Protein AF-A0A1F9Q2Y5-F1 (afdb_monomer)

Solvent-accessible surface area (backbone atoms only — not comparable to full-atom values): 9320 Å² total; per-residue (Å²): 133,64,76,67,56,59,57,51,46,36,71,70,37,54,92,75,41,71,63,45,77,41,98,84,74,46,79,42,70,51,73,70,40,51,52,52,52,53,50,50,48,43,32,42,69,76,69,60,39,52,75,68,54,35,51,55,50,50,46,59,72,71,63,66,89,71,90,71,96,70,87,78,75,93,75,88,80,83,79,83,77,78,83,88,79,89,78,85,81,86,87,86,83,78,93,77,86,84,86,82,90,83,90,83,85,82,80,67,67,69,60,53,56,56,51,49,53,53,48,51,52,55,48,54,55,49,51,57,49,50,52,54,52,52,54,51,52,70,73,69,110

Radius of gyration: 25.19 Å; Cα contacts (8 Å, |Δi|>4): 41; chains: 1; bounding box: 61×51×58 Å

Nearest PDB structures (foldseek):
  7y8a-assembly1_O  TM=2.703E-01  e=1.756E+00  Chroomonas placoidea
  7y7b-assembly1_O  TM=2.615E-01  e=2.014E+00  Chroomonas placoidea

pLDDT: mean 71.19, std 18.63, range [33.16, 96.19]

Sequence (141 aa):
MKPFVLRFWESEFKDVLVPIRTPAGQRAYSEQNVDTVREIKRLLYDEGLTIEGAKKRLSQAQGRVVHGNVVPSPVVGPAPASPTDSRIACTSVAAAAESGRPGLAPNIEAATQAETLRNALRNALRDVRSELLSIRDLLGG

Mean predicted aligned error: 19.53 Å

Structure (mmCIF, N/CA/C/O backbone):
data_AF-A0A1F9Q2Y5-F1
#
_entry.id   AF-A0A1F9Q2Y5-F1
#
loop_
_atom_site.group_PDB
_atom_site.id
_atom_site.type_symbol
_atom_site.label_atom_id
_atom_site.label_alt_id
_atom_site.label_comp_id
_atom_site.label_asym_id
_atom_site.label_entity_id
_atom_site.label_seq_id
_atom_site.pdbx_PDB_ins_code
_atom_site.Cartn_x
_atom_site.Cartn_y
_atom_site.Cartn_z
_atom_site.occupancy
_atom_site.B_iso_or_equiv
_atom_site.auth_seq_id
_atom_site.auth_comp_id
_atom_site.auth_asym_id
_atom_site.auth_atom_id
_atom_site.pdbx_PDB_model_num
ATOM 1 N N . MET A 1 1 ? -3.501 0.366 -4.606 1.00 60.06 1 MET A N 1
ATOM 2 C CA . MET A 1 1 ? -2.367 0.811 -3.759 1.00 60.06 1 MET A CA 1
ATOM 3 C C . MET A 1 1 ? -1.747 2.027 -4.421 1.00 60.06 1 MET A C 1
ATOM 5 O O . MET A 1 1 ? -1.676 2.045 -5.643 1.00 60.06 1 MET A O 1
ATOM 9 N N . LYS A 1 2 ? -1.353 3.050 -3.660 1.00 77.56 2 LYS A N 1
ATOM 10 C CA . LYS A 1 2 ? -0.695 4.239 -4.224 1.00 77.56 2 LYS A CA 1
ATOM 11 C C . LYS A 1 2 ? 0.788 3.934 -4.534 1.00 77.56 2 LYS A C 1
ATOM 13 O O . LYS A 1 2 ? 1.396 3.191 -3.763 1.00 77.56 2 LYS A O 1
ATOM 18 N N . PRO A 1 3 ? 1.396 4.511 -5.591 1.00 74.44 3 PRO A N 1
ATOM 19 C CA . PRO A 1 3 ? 2.772 4.195 -6.007 1.00 74.44 3 PRO A CA 1
ATOM 20 C C . PRO A 1 3 ? 3.842 4.443 -4.933 1.00 74.44 3 PRO A C 1
ATOM 22 O O . PRO A 1 3 ? 4.830 3.716 -4.860 1.00 74.44 3 PRO A O 1
ATOM 25 N N . PHE A 1 4 ? 3.646 5.446 -4.070 1.00 78.56 4 PHE A N 1
ATOM 26 C CA . PHE A 1 4 ? 4.607 5.785 -3.016 1.00 78.56 4 PHE A CA 1
ATOM 27 C C . PHE A 1 4 ? 4.736 4.697 -1.938 1.00 78.56 4 PHE A C 1
ATOM 29 O O . PHE A 1 4 ? 5.799 4.560 -1.340 1.00 78.56 4 PHE A O 1
ATOM 36 N N . VAL A 1 5 ? 3.688 3.893 -1.720 1.00 82.38 5 VAL A N 1
ATOM 37 C CA . VAL A 1 5 ? 3.669 2.848 -0.682 1.00 82.38 5 VAL A CA 1
ATOM 38 C C . VAL A 1 5 ? 4.650 1.729 -1.025 1.00 82.38 5 VAL A C 1
ATOM 40 O O . VAL A 1 5 ? 5.399 1.293 -0.161 1.00 82.38 5 VAL A O 1
ATOM 43 N N . LEU A 1 6 ? 4.717 1.318 -2.297 1.00 81.88 6 LEU A N 1
ATOM 44 C CA . LEU A 1 6 ? 5.682 0.305 -2.741 1.00 81.88 6 LEU A CA 1
ATOM 45 C C . LEU A 1 6 ? 7.126 0.797 -2.619 1.00 81.88 6 LEU A C 1
ATOM 47 O O . LEU A 1 6 ? 7.997 0.027 -2.229 1.00 81.88 6 LEU A O 1
ATOM 51 N N . ARG A 1 7 ? 7.383 2.080 -2.914 1.00 81.88 7 ARG A N 1
ATOM 52 C CA . ARG A 1 7 ? 8.721 2.665 -2.720 1.00 81.88 7 ARG A CA 1
ATOM 53 C C . ARG A 1 7 ? 9.114 2.684 -1.245 1.00 81.88 7 ARG A C 1
ATOM 55 O O . ARG A 1 7 ? 10.265 2.423 -0.924 1.00 81.88 7 ARG A O 1
ATOM 62 N N . PHE A 1 8 ? 8.167 3.001 -0.368 1.00 83.44 8 PHE A N 1
ATOM 63 C CA . PHE A 1 8 ? 8.387 2.988 1.073 1.00 83.44 8 PHE A CA 1
ATOM 64 C C . PHE A 1 8 ? 8.662 1.565 1.580 1.00 83.44 8 PHE A C 1
ATOM 66 O O . PHE A 1 8 ? 9.637 1.343 2.291 1.00 83.44 8 PHE A O 1
ATOM 73 N N . TRP A 1 9 ? 7.878 0.579 1.136 1.00 86.69 9 TRP A N 1
ATOM 74 C CA . TRP A 1 9 ? 8.092 -0.824 1.495 1.00 86.69 9 TRP A CA 1
ATOM 75 C C . TRP A 1 9 ? 9.400 -1.394 0.942 1.00 86.69 9 TRP A C 1
ATOM 77 O O . TRP A 1 9 ? 10.028 -2.193 1.617 1.00 86.69 9 TRP A O 1
ATOM 87 N N . GLU A 1 10 ? 9.881 -0.957 -0.218 1.00 82.56 10 GLU A N 1
ATOM 88 C CA . GLU A 1 10 ? 11.220 -1.333 -0.701 1.00 82.56 10 GLU A CA 1
ATOM 89 C C . GLU A 1 10 ? 12.341 -0.840 0.228 1.00 82.56 10 GLU A C 1
ATOM 91 O O . GLU A 1 10 ? 13.298 -1.567 0.480 1.00 82.56 10 GLU A O 1
ATOM 96 N N . SER A 1 11 ? 12.229 0.382 0.759 1.00 81.56 11 SER A N 1
ATOM 97 C CA . SER A 1 11 ? 13.210 0.916 1.713 1.00 81.56 11 SER A CA 1
ATOM 98 C C . SER A 1 11 ? 13.176 0.185 3.051 1.00 81.56 11 SER A C 1
ATOM 100 O O . SER A 1 11 ? 14.218 0.017 3.682 1.00 81.56 11 SER A O 1
ATOM 102 N N . GLU A 1 12 ? 11.994 -0.253 3.474 1.00 83.56 12 GLU A N 1
ATOM 103 C CA . GLU A 1 12 ? 11.822 -0.954 4.738 1.00 83.56 12 GLU A CA 1
ATOM 104 C C . GLU A 1 12 ? 12.212 -2.430 4.628 1.00 83.56 12 GLU A C 1
ATOM 106 O O . GLU A 1 12 ? 13.014 -2.918 5.421 1.00 83.56 12 GLU A O 1
ATOM 111 N N . PHE A 1 13 ? 11.691 -3.144 3.636 1.00 81.25 13 PHE A N 1
ATOM 112 C CA . PHE A 1 13 ? 11.839 -4.588 3.458 1.00 81.25 13 PHE A CA 1
ATOM 113 C C . PHE A 1 13 ? 12.956 -4.931 2.461 1.00 81.25 13 PHE A C 1
ATOM 115 O O . PHE A 1 13 ? 12.753 -5.738 1.556 1.00 81.25 13 PHE A O 1
ATOM 122 N N . LYS A 1 14 ? 14.145 -4.337 2.624 1.00 76.69 14 LYS A N 1
ATOM 123 C CA . LYS A 1 14 ? 15.288 -4.525 1.705 1.00 76.69 14 LYS A CA 1
ATOM 124 C C . LYS A 1 14 ? 15.705 -5.989 1.528 1.00 76.69 14 LYS A C 1
ATOM 126 O O . LYS A 1 14 ? 16.144 -6.358 0.445 1.00 76.69 14 LYS A O 1
ATOM 131 N N . ASP A 1 15 ? 15.541 -6.807 2.567 1.00 71.38 15 ASP A N 1
ATOM 132 C CA . ASP A 1 15 ? 15.948 -8.219 2.566 1.00 71.38 15 ASP A CA 1
ATOM 133 C C . ASP A 1 15 ? 14.946 -9.145 1.861 1.00 71.38 15 ASP A C 1
ATOM 135 O O . ASP A 1 15 ? 15.301 -10.252 1.465 1.00 71.38 15 ASP A O 1
ATOM 139 N N . VAL A 1 16 ? 13.691 -8.706 1.710 1.00 70.56 16 VAL A N 1
ATOM 140 C CA . VAL A 1 16 ? 12.580 -9.548 1.224 1.00 70.56 16 VAL A CA 1
ATOM 141 C C . VAL A 1 16 ? 11.994 -9.026 -0.088 1.00 70.56 16 VAL A C 1
ATOM 143 O O . VAL A 1 16 ? 11.422 -9.786 -0.864 1.00 70.56 16 VAL A O 1
ATOM 146 N N . LEU A 1 17 ? 12.141 -7.727 -0.357 1.00 73.81 17 LEU A N 1
ATOM 147 C CA . LEU A 1 17 ? 11.592 -7.047 -1.522 1.00 73.81 17 LEU A CA 1
ATOM 148 C C . LEU A 1 17 ? 12.715 -6.444 -2.368 1.00 73.81 17 LEU A C 1
ATOM 150 O O . LEU A 1 17 ? 12.965 -5.239 -2.355 1.00 73.81 17 LEU A O 1
ATOM 154 N N . VAL A 1 18 ? 13.391 -7.301 -3.132 1.00 74.19 18 VAL A N 1
ATOM 155 C CA . VAL A 1 18 ? 14.479 -6.885 -4.022 1.00 74.19 18 VAL A CA 1
ATOM 156 C C . VAL A 1 18 ? 13.913 -6.638 -5.426 1.00 74.19 18 VAL A C 1
ATOM 158 O O . VAL A 1 18 ? 13.468 -7.584 -6.085 1.00 74.19 18 VAL A O 1
ATOM 161 N N . PRO A 1 19 ? 13.878 -5.382 -5.914 1.00 74.12 19 PRO A N 1
ATOM 162 C CA . PRO A 1 19 ? 13.437 -5.102 -7.270 1.00 74.12 19 PRO A CA 1
ATOM 163 C C . PRO A 1 19 ? 14.487 -5.585 -8.269 1.00 74.12 19 PRO A C 1
ATOM 165 O O . PRO A 1 19 ? 15.681 -5.303 -8.133 1.00 74.12 19 PRO A O 1
ATOM 168 N N . ILE A 1 20 ? 14.033 -6.256 -9.322 1.00 77.50 20 ILE A N 1
ATOM 169 C CA . ILE A 1 20 ? 14.896 -6.581 -10.452 1.00 77.50 20 ILE A CA 1
ATOM 170 C C . ILE A 1 20 ? 15.058 -5.293 -11.257 1.00 77.50 20 ILE A C 1
ATOM 172 O O . ILE A 1 20 ? 14.076 -4.684 -11.699 1.00 77.50 20 ILE A O 1
ATOM 176 N N . ARG A 1 21 ? 16.305 -4.838 -11.407 1.00 73.94 21 ARG A N 1
ATOM 177 C CA . ARG A 1 21 ? 16.612 -3.665 -12.228 1.00 73.94 21 ARG A CA 1
ATOM 178 C C . ARG A 1 21 ? 16.439 -4.042 -13.691 1.00 73.94 21 ARG A C 1
ATOM 180 O O . ARG A 1 21 ? 17.208 -4.833 -14.226 1.00 73.94 21 ARG A O 1
ATOM 187 N N . THR A 1 22 ? 15.427 -3.466 -14.330 1.00 78.50 22 THR A N 1
ATOM 188 C CA . THR A 1 22 ? 15.325 -3.515 -15.792 1.00 78.50 22 THR A CA 1
ATOM 189 C C . THR A 1 22 ? 16.380 -2.594 -16.414 1.00 78.50 22 THR A C 1
ATOM 191 O O . THR A 1 22 ? 16.751 -1.590 -15.795 1.00 78.50 22 THR A O 1
ATOM 194 N N . PRO A 1 23 ? 16.848 -2.873 -17.644 1.00 73.88 23 PRO A N 1
ATOM 195 C CA . PRO A 1 23 ? 17.816 -2.016 -18.336 1.00 73.88 23 PRO A CA 1
ATOM 196 C C . PRO A 1 23 ? 17.298 -0.584 -18.566 1.00 73.88 23 PRO A C 1
ATOM 198 O O . PRO A 1 23 ? 18.090 0.340 -18.699 1.00 73.88 23 PRO A O 1
ATOM 201 N N . ALA A 1 24 ? 15.975 -0.382 -18.539 1.00 78.38 24 ALA A N 1
ATOM 202 C CA . ALA A 1 24 ? 15.313 0.920 -18.643 1.00 78.38 24 ALA A CA 1
ATOM 203 C C . ALA A 1 24 ? 15.209 1.690 -17.304 1.00 78.38 24 ALA A C 1
ATOM 205 O O . ALA A 1 24 ? 14.561 2.732 -17.241 1.00 78.38 24 ALA A O 1
ATOM 206 N N . GLY A 1 25 ? 15.783 1.170 -16.211 1.00 78.62 25 GLY A N 1
ATOM 207 C CA . GLY A 1 25 ? 15.759 1.814 -14.890 1.00 78.62 25 GLY A CA 1
ATOM 208 C C . GLY A 1 25 ? 14.430 1.690 -14.133 1.00 78.62 25 GLY A C 1
ATOM 209 O O . GLY A 1 25 ? 14.268 2.288 -13.068 1.00 78.62 25 GLY A O 1
ATOM 210 N N . GLN A 1 26 ? 13.479 0.900 -14.639 1.00 78.38 26 GLN A N 1
ATOM 211 C CA . GLN A 1 26 ? 12.221 0.614 -13.950 1.00 78.38 26 GLN A CA 1
ATOM 212 C C . GLN A 1 26 ? 12.388 -0.538 -12.952 1.00 78.38 26 GLN A C 1
ATOM 214 O O . GLN A 1 26 ? 13.172 -1.472 -13.159 1.00 78.38 26 GLN A O 1
ATOM 219 N N . ARG A 1 27 ? 11.621 -0.481 -11.862 1.00 82.12 27 ARG A N 1
ATOM 220 C CA . ARG A 1 27 ? 11.585 -1.522 -10.830 1.00 82.12 27 ARG A CA 1
ATOM 221 C C . ARG A 1 27 ? 10.600 -2.602 -11.255 1.00 82.12 27 ARG A C 1
ATOM 223 O O . ARG A 1 27 ? 9.395 -2.366 -11.216 1.00 82.12 27 ARG A O 1
ATOM 230 N N . ALA A 1 28 ? 11.109 -3.762 -11.657 1.00 79.44 28 ALA A N 1
ATOM 231 C CA . ALA A 1 28 ? 10.272 -4.926 -11.906 1.00 79.44 28 ALA A CA 1
ATOM 232 C C . ALA A 1 28 ? 10.133 -5.739 -10.613 1.00 79.44 28 ALA A C 1
ATOM 234 O O . ALA A 1 28 ? 11.127 -6.105 -9.978 1.00 79.44 28 ALA A O 1
ATOM 235 N N . TYR A 1 29 ? 8.890 -6.009 -10.219 1.00 81.25 29 TYR A N 1
ATOM 236 C CA . TYR A 1 29 ? 8.575 -6.912 -9.118 1.00 81.25 29 TYR A CA 1
ATOM 237 C C . TYR A 1 29 ? 8.240 -8.284 -9.703 1.00 81.25 29 TYR A C 1
ATOM 239 O O . TYR A 1 29 ? 7.364 -8.386 -10.558 1.00 81.25 29 TYR A O 1
ATOM 247 N N . SER A 1 30 ? 8.955 -9.322 -9.261 1.00 83.81 30 SER A N 1
ATOM 248 C CA . SER A 1 30 ? 8.627 -10.710 -9.608 1.00 83.81 30 SER A CA 1
ATOM 249 C C . SER A 1 30 ? 7.323 -11.139 -8.923 1.00 83.81 30 SER A C 1
ATOM 251 O O . SER A 1 30 ? 6.915 -10.517 -7.941 1.00 83.81 30 SER A O 1
ATOM 253 N N . GLU A 1 31 ? 6.692 -12.221 -9.380 1.00 83.06 31 GLU A N 1
ATOM 254 C CA . GLU A 1 31 ? 5.495 -12.781 -8.733 1.00 83.06 31 GLU A CA 1
ATOM 255 C C . GLU A 1 31 ? 5.731 -13.081 -7.246 1.00 83.06 31 GLU A C 1
ATOM 257 O O . GLU A 1 31 ? 4.876 -12.792 -6.413 1.00 83.06 31 GLU A O 1
ATOM 262 N N . GLN A 1 32 ? 6.939 -13.533 -6.896 1.00 81.56 32 GLN A N 1
ATOM 263 C CA . GLN A 1 32 ? 7.373 -13.726 -5.507 1.00 81.56 32 GLN A CA 1
ATOM 264 C C . GLN A 1 32 ? 7.301 -12.421 -4.693 1.00 81.56 32 GLN A C 1
ATOM 266 O O . GLN A 1 32 ? 6.791 -12.403 -3.578 1.00 81.56 32 GLN A O 1
ATOM 271 N N . ASN A 1 33 ? 7.731 -11.293 -5.272 1.00 84.88 33 ASN A N 1
ATOM 272 C CA . ASN A 1 33 ? 7.646 -9.988 -4.612 1.00 84.88 33 ASN A CA 1
ATOM 273 C C . ASN A 1 33 ? 6.184 -9.548 -4.441 1.00 84.88 33 ASN A C 1
ATOM 275 O O . ASN A 1 33 ? 5.848 -8.902 -3.451 1.00 84.88 33 ASN A O 1
ATOM 279 N N . VAL A 1 34 ? 5.310 -9.878 -5.395 1.00 85.94 34 VAL A N 1
ATOM 280 C CA . VAL A 1 34 ? 3.876 -9.567 -5.302 1.00 85.94 34 VAL A CA 1
ATOM 281 C C . VAL A 1 34 ? 3.224 -10.346 -4.160 1.00 85.94 34 VAL A C 1
ATOM 283 O O .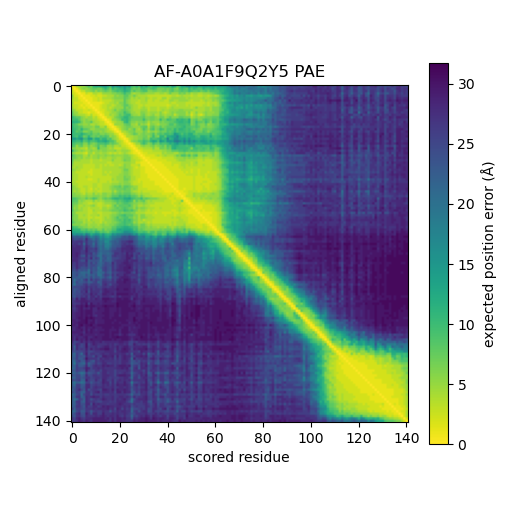 VAL A 1 34 ? 2.407 -9.778 -3.433 1.00 85.94 34 VAL A O 1
ATOM 286 N N . ASP A 1 35 ? 3.603 -11.608 -3.970 1.00 88.19 35 ASP A N 1
ATOM 287 C CA . ASP A 1 35 ? 3.102 -12.427 -2.867 1.00 88.19 35 ASP A CA 1
ATOM 288 C C . ASP A 1 35 ? 3.555 -11.881 -1.505 1.00 88.19 35 ASP A C 1
ATOM 290 O O . ASP A 1 35 ? 2.733 -11.617 -0.626 1.00 88.19 35 ASP A O 1
ATOM 294 N N . THR A 1 36 ? 4.835 -11.521 -1.386 1.00 86.19 36 THR A N 1
ATOM 295 C CA . THR A 1 36 ? 5.385 -10.841 -0.205 1.00 86.19 36 THR A CA 1
ATOM 296 C C . THR A 1 36 ? 4.650 -9.532 0.112 1.00 86.19 36 THR A C 1
ATOM 298 O O . THR A 1 36 ? 4.305 -9.269 1.262 1.00 86.19 36 THR A O 1
ATOM 301 N N . VAL A 1 37 ? 4.357 -8.702 -0.897 1.00 86.88 37 VAL A N 1
ATOM 302 C CA . VAL A 1 37 ? 3.585 -7.451 -0.731 1.00 86.88 37 VAL A CA 1
ATOM 303 C C . VAL A 1 37 ? 2.170 -7.732 -0.224 1.00 86.88 37 VAL A C 1
ATOM 305 O O . VAL A 1 37 ? 1.639 -6.956 0.575 1.00 86.88 37 VAL A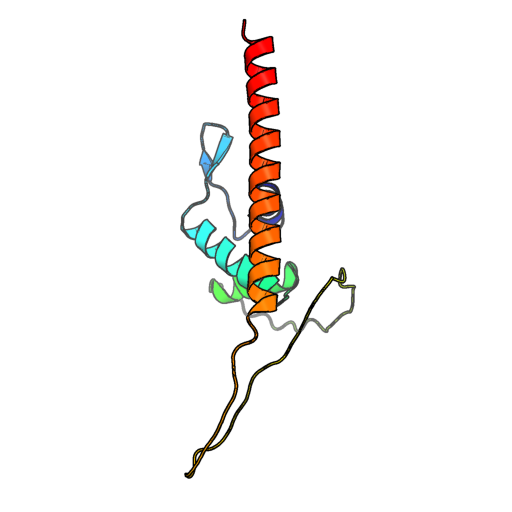 O 1
ATOM 308 N N . ARG A 1 38 ? 1.545 -8.826 -0.672 1.00 89.25 38 ARG A N 1
ATOM 309 C CA . ARG A 1 38 ? 0.219 -9.239 -0.202 1.00 89.25 38 ARG A CA 1
ATOM 310 C C . ARG A 1 38 ? 0.261 -9.604 1.280 1.00 89.25 38 ARG A C 1
ATOM 312 O O . ARG A 1 38 ? -0.598 -9.138 2.026 1.00 89.25 38 ARG A O 1
ATOM 319 N N . GLU A 1 39 ? 1.285 -10.334 1.705 1.00 87.94 39 GLU A N 1
ATOM 320 C CA . GLU A 1 39 ? 1.457 -10.719 3.107 1.00 87.94 39 GLU A CA 1
ATOM 321 C C . GLU A 1 39 ? 1.776 -9.516 4.004 1.00 87.94 39 GLU A C 1
ATOM 323 O O . GLU A 1 39 ? 1.137 -9.324 5.036 1.00 87.94 39 GLU A O 1
ATOM 328 N N . ILE A 1 40 ? 2.674 -8.623 3.573 1.00 87.50 40 ILE A N 1
ATOM 329 C CA . ILE A 1 40 ? 2.972 -7.368 4.286 1.00 87.50 40 ILE A CA 1
ATOM 330 C C . ILE A 1 40 ? 1.696 -6.545 4.482 1.00 87.50 40 ILE A C 1
ATOM 332 O O . ILE A 1 40 ? 1.454 -6.012 5.566 1.00 87.50 40 ILE A O 1
ATOM 336 N N . LYS A 1 41 ? 0.854 -6.454 3.446 1.00 88.50 41 LYS A N 1
ATOM 337 C CA . LYS A 1 41 ? -0.428 -5.758 3.546 1.00 88.50 41 LYS A CA 1
ATOM 338 C C . LYS A 1 41 ? -1.321 -6.404 4.606 1.00 88.50 41 LYS A C 1
ATOM 340 O O . LYS A 1 41 ? -1.885 -5.678 5.416 1.00 88.50 41 LYS A O 1
ATOM 345 N N . ARG A 1 42 ? -1.426 -7.733 4.614 1.00 89.44 42 ARG A N 1
ATOM 346 C CA . ARG A 1 42 ? -2.221 -8.474 5.600 1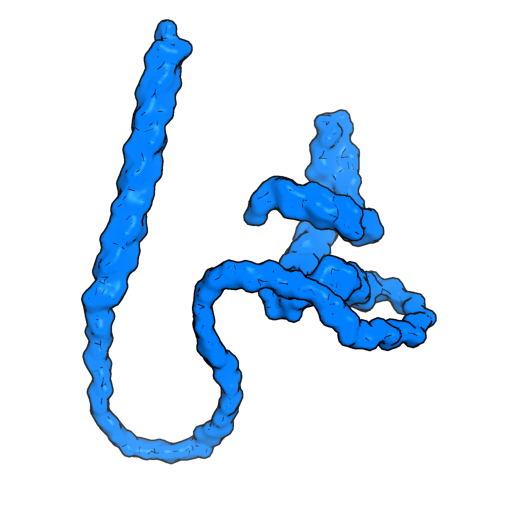.00 89.44 42 ARG A CA 1
ATOM 347 C C . ARG A 1 42 ? -1.739 -8.193 7.026 1.00 89.44 42 ARG A C 1
ATOM 349 O O . ARG A 1 42 ? -2.522 -7.806 7.883 1.00 89.44 42 ARG A O 1
ATOM 356 N N . LEU A 1 43 ? -0.431 -8.284 7.257 1.00 88.38 43 LEU A N 1
ATOM 357 C CA . LEU A 1 43 ? 0.179 -8.067 8.573 1.00 88.38 43 LEU A CA 1
ATOM 358 C C . LEU A 1 43 ? -0.026 -6.635 9.092 1.00 88.38 43 LEU A C 1
ATOM 360 O O . LEU A 1 43 ? -0.300 -6.435 10.272 1.00 88.38 43 LEU A O 1
ATOM 364 N N . LEU A 1 44 ? 0.098 -5.634 8.220 1.00 86.88 44 LEU A N 1
ATOM 365 C CA . LEU A 1 44 ? -0.035 -4.227 8.607 1.00 86.88 44 LEU A CA 1
ATOM 366 C C . LEU A 1 44 ? -1.496 -3.799 8.792 1.00 86.88 44 LEU A C 1
ATOM 368 O O . LEU A 1 44 ? -1.792 -3.039 9.708 1.00 86.88 44 LEU A O 1
ATOM 372 N N . TYR A 1 45 ? -2.396 -4.235 7.905 1.00 84.94 45 TYR A N 1
ATOM 373 C CA . TYR A 1 45 ? -3.779 -3.750 7.883 1.00 84.94 45 TYR A CA 1
ATOM 374 C C . TYR A 1 45 ? -4.756 -4.661 8.623 1.00 84.94 45 TYR A C 1
ATOM 376 O O . TYR A 1 45 ? -5.632 -4.143 9.309 1.00 84.94 45 TYR A O 1
ATOM 384 N N . ASP A 1 46 ? -4.613 -5.981 8.502 1.00 87.06 46 ASP A N 1
ATOM 385 C CA . ASP A 1 46 ? -5.546 -6.928 9.122 1.00 87.06 46 ASP A CA 1
ATOM 386 C C . ASP A 1 46 ? -5.098 -7.279 10.545 1.00 87.06 46 ASP A C 1
ATOM 388 O O . ASP A 1 46 ? -5.913 -7.306 11.464 1.00 87.06 46 ASP A O 1
ATOM 392 N N . GLU A 1 47 ? -3.797 -7.509 10.749 1.00 84.31 47 GLU A N 1
ATOM 393 C CA . GLU A 1 47 ? -3.250 -7.845 12.073 1.00 84.31 47 GLU A CA 1
ATOM 394 C C . GLU A 1 47 ? -2.785 -6.608 12.868 1.00 84.31 47 GLU A C 1
ATOM 396 O O . GLU A 1 47 ? -2.570 -6.697 14.077 1.00 84.31 47 GLU A O 1
ATOM 401 N N . GLY A 1 48 ? -2.643 -5.446 12.219 1.00 87.19 48 GLY A N 1
ATOM 402 C CA . GLY A 1 48 ? -2.244 -4.198 12.878 1.00 87.19 48 GLY A CA 1
ATOM 403 C C . GLY A 1 48 ? -0.804 -4.198 13.403 1.00 87.19 48 GLY A C 1
ATOM 404 O O . GLY A 1 48 ? -0.491 -3.459 14.338 1.00 87.19 48 GLY A O 1
ATOM 405 N N . LEU A 1 49 ? 0.081 -5.034 12.845 1.00 87.31 49 LEU A N 1
ATOM 406 C CA . LEU A 1 49 ? 1.486 -5.048 13.242 1.00 87.31 49 LEU A CA 1
ATOM 407 C C . LEU A 1 49 ? 2.185 -3.762 12.797 1.00 87.31 49 LEU A C 1
ATOM 409 O O . LEU A 1 49 ? 1.855 -3.147 11.784 1.00 87.31 49 LEU A O 1
ATOM 413 N N . THR A 1 50 ? 3.225 -3.383 13.535 1.00 88.88 50 THR A N 1
ATOM 414 C CA . THR A 1 50 ? 4.175 -2.368 13.080 1.00 88.88 50 THR A CA 1
ATOM 415 C C . THR A 1 50 ? 5.056 -2.929 11.964 1.00 88.88 50 THR A C 1
ATOM 417 O O . THR A 1 50 ? 5.155 -4.142 11.773 1.00 88.88 50 THR A O 1
ATOM 420 N N . ILE A 1 51 ? 5.751 -2.050 11.241 1.00 85.94 51 ILE A N 1
ATOM 421 C CA . ILE A 1 51 ? 6.664 -2.446 10.158 1.00 85.94 51 ILE A CA 1
ATOM 422 C C . ILE A 1 51 ? 7.725 -3.441 10.662 1.00 85.94 51 ILE A C 1
ATOM 424 O O . ILE A 1 51 ? 8.015 -4.425 9.985 1.00 85.94 51 ILE A O 1
ATOM 428 N N . GLU A 1 52 ? 8.254 -3.247 11.872 1.00 84.19 52 GLU A N 1
ATOM 429 C CA . GLU A 1 52 ? 9.211 -4.175 12.488 1.00 84.19 52 GLU A CA 1
ATOM 430 C C . GLU A 1 52 ? 8.581 -5.520 12.871 1.00 84.19 52 GLU A C 1
ATOM 432 O O 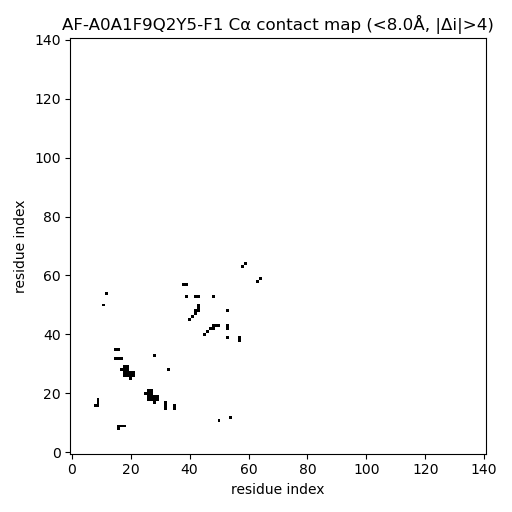. GLU A 1 52 ? 9.171 -6.578 12.636 1.00 84.19 52 GLU A O 1
ATOM 437 N N . GLY A 1 53 ? 7.354 -5.505 13.403 1.00 85.44 53 GLY A N 1
ATOM 438 C CA . GLY A 1 53 ? 6.602 -6.724 13.698 1.00 85.44 53 GLY A CA 1
ATOM 439 C C . GLY A 1 53 ? 6.308 -7.534 12.433 1.00 85.44 53 GLY A C 1
ATOM 440 O O . GLY A 1 53 ? 6.501 -8.752 12.415 1.00 85.44 53 GLY A O 1
ATOM 441 N N . ALA A 1 54 ? 5.919 -6.848 11.356 1.00 88.06 54 ALA A N 1
ATOM 442 C CA . ALA A 1 54 ? 5.680 -7.452 10.054 1.00 88.06 54 ALA A CA 1
ATOM 443 C C . ALA A 1 54 ? 6.969 -8.049 9.466 1.00 88.06 54 ALA A C 1
ATOM 445 O O . ALA A 1 54 ? 6.944 -9.186 9.007 1.00 88.06 54 ALA A O 1
ATOM 446 N N . LYS A 1 55 ? 8.117 -7.354 9.557 1.00 85.19 55 LYS A N 1
ATOM 447 C CA . LYS A 1 55 ? 9.437 -7.891 9.157 1.00 85.19 55 LYS A CA 1
ATOM 448 C C . LYS A 1 55 ? 9.773 -9.182 9.899 1.00 85.19 55 LYS A C 1
ATOM 450 O O . LYS A 1 55 ? 10.172 -10.164 9.277 1.00 85.19 55 LYS A O 1
ATOM 455 N N . LYS A 1 56 ? 9.581 -9.204 11.222 1.00 84.44 56 LYS A N 1
ATOM 456 C CA . LYS A 1 56 ? 9.862 -10.385 12.050 1.00 84.44 56 LYS A CA 1
ATOM 457 C C . LYS A 1 56 ? 8.967 -11.565 11.666 1.00 84.44 56 LYS A C 1
ATOM 459 O O . LYS A 1 56 ? 9.465 -12.680 11.525 1.00 84.44 56 LYS A O 1
ATOM 464 N N . ARG A 1 57 ? 7.669 -11.321 11.459 1.00 84.88 57 ARG A N 1
ATOM 465 C CA . ARG A 1 57 ? 6.704 -12.343 11.022 1.00 84.88 57 ARG A CA 1
ATOM 466 C C . ARG A 1 57 ? 7.004 -12.869 9.627 1.00 84.88 57 ARG A C 1
ATOM 468 O O . ARG A 1 57 ? 6.988 -14.076 9.428 1.00 84.88 57 ARG A O 1
ATOM 475 N N . LEU A 1 58 ? 7.332 -11.984 8.696 1.00 84.00 58 LEU A N 1
ATOM 476 C CA . LEU A 1 58 ? 7.666 -12.346 7.327 1.00 84.00 58 LEU A CA 1
ATOM 477 C C . LEU A 1 58 ? 8.944 -13.195 7.271 1.00 84.00 58 LEU A C 1
ATOM 479 O O . LEU A 1 58 ? 8.948 -14.236 6.624 1.00 84.00 58 LEU A O 1
ATOM 483 N N . SER A 1 59 ? 9.985 -12.835 8.032 1.00 80.38 59 SER A N 1
ATOM 484 C CA . SER A 1 59 ? 11.198 -13.658 8.174 1.00 80.38 59 SER A CA 1
ATOM 485 C C . SER A 1 59 ? 10.935 -15.019 8.827 1.00 80.38 59 SER A C 1
ATOM 487 O O . SER A 1 59 ? 11.583 -16.001 8.470 1.00 80.38 59 SER A O 1
ATOM 489 N N . GLN A 1 60 ? 9.982 -15.101 9.764 1.00 78.12 60 GLN A N 1
ATOM 490 C CA . GLN A 1 60 ? 9.554 -16.376 10.350 1.00 78.12 60 GLN A CA 1
ATOM 491 C C . GLN A 1 60 ? 8.765 -17.237 9.353 1.00 78.12 60 GLN A C 1
ATOM 493 O O . GLN A 1 60 ? 9.004 -18.439 9.274 1.00 78.12 60 GLN A O 1
ATOM 498 N N . ALA A 1 61 ? 7.861 -16.635 8.576 1.00 73.75 61 ALA A N 1
ATOM 499 C CA . ALA A 1 61 ? 7.039 -17.327 7.584 1.00 73.75 61 ALA A CA 1
ATOM 500 C C . ALA A 1 61 ? 7.855 -17.822 6.377 1.00 73.75 61 ALA A C 1
ATOM 502 O O . ALA A 1 61 ? 7.592 -18.900 5.856 1.00 73.75 61 ALA A O 1
ATOM 503 N N . GLN A 1 62 ? 8.880 -17.069 5.967 1.00 67.31 62 GLN A N 1
ATOM 504 C CA . GLN A 1 62 ? 9.769 -17.400 4.844 1.00 67.31 62 GLN A CA 1
ATOM 505 C C . GLN A 1 62 ? 10.858 -18.433 5.210 1.00 67.31 62 GLN A C 1
ATOM 507 O O . GLN A 1 62 ? 11.719 -18.745 4.391 1.00 67.31 62 GLN A O 1
ATOM 512 N N . GLY A 1 63 ? 10.832 -18.998 6.424 1.00 54.28 63 GLY A N 1
ATOM 513 C CA . GLY A 1 63 ? 11.539 -20.246 6.714 1.00 54.28 63 GLY A CA 1
ATOM 514 C C . GLY A 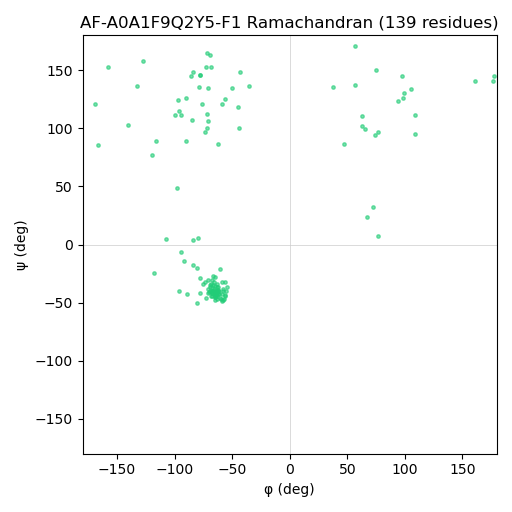1 63 ? 13.064 -20.156 6.798 1.00 54.28 63 GLY A C 1
ATOM 515 O O . GLY A 1 63 ? 13.743 -21.142 6.517 1.00 54.28 63 GLY A O 1
ATOM 516 N N . ARG A 1 64 ? 13.639 -19.034 7.249 1.00 49.28 64 ARG A N 1
ATOM 517 C CA . ARG A 1 64 ? 15.033 -19.043 7.722 1.00 49.28 64 ARG A CA 1
ATOM 518 C C . ARG A 1 64 ? 15.044 -19.338 9.218 1.00 49.28 64 ARG A C 1
ATOM 520 O O . ARG A 1 64 ? 14.982 -18.441 10.053 1.00 49.28 64 ARG A O 1
ATOM 527 N N . VAL A 1 65 ? 15.098 -20.626 9.546 1.00 45.97 65 VAL A N 1
ATOM 528 C CA . VAL A 1 65 ? 15.297 -21.138 10.907 1.00 45.97 65 VAL A CA 1
ATOM 529 C C . VAL A 1 65 ? 16.671 -20.680 11.411 1.00 45.97 65 VAL A C 1
ATOM 531 O O . VAL A 1 65 ? 17.667 -21.379 11.276 1.00 45.97 65 VAL A O 1
ATOM 534 N N . VAL A 1 66 ? 16.745 -19.481 11.983 1.00 47.34 66 VAL A N 1
ATOM 535 C CA . VAL A 1 66 ? 17.842 -19.059 12.860 1.00 47.34 66 VAL A CA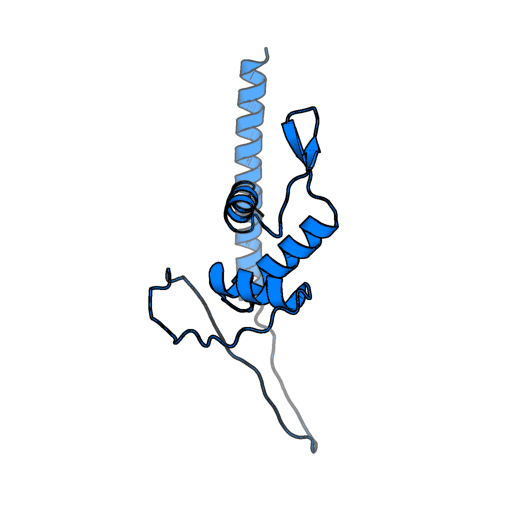 1
ATOM 536 C C . VAL A 1 66 ? 17.235 -18.807 14.233 1.00 47.34 66 VAL A C 1
ATOM 538 O O . VAL A 1 66 ? 16.721 -17.737 14.543 1.00 47.34 66 VAL A O 1
ATOM 541 N N . HIS A 1 67 ? 17.195 -19.876 15.026 1.00 45.38 67 HIS A N 1
ATOM 542 C CA . HIS A 1 67 ? 16.773 -19.842 16.420 1.00 45.38 67 HIS A CA 1
ATOM 543 C C . HIS A 1 67 ? 17.624 -18.839 17.206 1.00 45.38 67 HIS A C 1
ATOM 545 O O . HIS A 1 67 ? 18.846 -18.949 17.252 1.00 45.38 67 HIS A O 1
ATOM 551 N N . GLY A 1 68 ? 16.957 -17.901 17.869 1.00 39.19 68 GLY A N 1
ATOM 552 C CA . GLY A 1 68 ? 17.566 -16.953 18.790 1.00 39.19 68 GLY A CA 1
ATOM 553 C C . GLY A 1 68 ? 16.477 -16.273 19.602 1.00 39.19 68 GLY A C 1
ATOM 554 O O . GLY A 1 68 ? 15.946 -15.240 19.215 1.00 39.19 68 GLY A O 1
ATOM 555 N N . ASN A 1 69 ? 16.096 -16.930 20.688 1.00 51.19 69 ASN A N 1
ATOM 556 C CA . ASN A 1 69 ? 15.141 -16.503 21.699 1.00 51.19 69 ASN A CA 1
ATOM 557 C C . ASN A 1 69 ? 15.342 -15.026 22.114 1.00 51.19 69 ASN A C 1
ATOM 559 O O . ASN A 1 69 ? 16.217 -14.735 22.921 1.00 51.19 69 ASN A O 1
ATOM 563 N N . VAL A 1 70 ? 14.540 -14.094 21.586 1.00 46.94 70 VAL A N 1
ATOM 564 C CA . VAL A 1 70 ? 14.397 -12.735 22.136 1.00 46.94 70 VAL A CA 1
ATOM 565 C C . VAL A 1 70 ? 12.927 -12.336 22.054 1.00 46.94 70 VAL A C 1
ATOM 567 O O . VAL A 1 70 ? 12.387 -11.998 20.992 1.00 46.94 70 VAL A O 1
ATOM 570 N N . VAL A 1 71 ? 12.283 -12.416 23.213 1.00 52.75 71 VAL A N 1
ATOM 571 C CA . VAL A 1 71 ? 11.102 -11.637 23.582 1.00 52.75 71 VAL A CA 1
ATOM 572 C C . VAL A 1 71 ? 11.460 -10.150 23.512 1.00 52.75 71 VAL A C 1
ATOM 574 O O . VAL A 1 71 ? 12.353 -9.726 24.241 1.00 52.75 71 VAL A O 1
ATOM 577 N N . PRO A 1 72 ? 10.785 -9.326 22.694 1.00 48.66 72 PRO A N 1
ATOM 578 C CA . PRO A 1 72 ? 10.744 -7.901 22.936 1.00 48.66 72 PRO A CA 1
ATOM 579 C C . PRO A 1 72 ? 9.453 -7.596 23.691 1.00 48.66 72 PRO A C 1
ATOM 581 O O . PRO A 1 72 ? 8.347 -7.802 23.189 1.00 48.66 72 PRO A O 1
ATOM 584 N N . SER A 1 73 ? 9.636 -7.137 24.925 1.00 37.69 73 SER A N 1
ATOM 585 C CA . SER A 1 73 ? 8.623 -6.489 25.749 1.00 37.69 73 SER A CA 1
ATOM 586 C C . SER A 1 73 ? 7.789 -5.468 24.960 1.00 37.69 73 SER A C 1
ATOM 588 O O . SER A 1 73 ? 8.320 -4.799 24.069 1.00 37.69 73 SER A O 1
ATOM 590 N N . PRO A 1 74 ? 6.505 -5.286 25.317 1.00 52.28 74 PRO A N 1
ATOM 591 C CA . PRO A 1 74 ? 5.642 -4.290 24.703 1.00 52.28 74 PRO A CA 1
ATOM 592 C C . PRO A 1 74 ? 6.053 -2.897 25.194 1.00 52.28 74 PRO A C 1
ATOM 594 O O . PRO A 1 74 ? 5.656 -2.470 26.277 1.00 52.28 74 PRO A O 1
ATOM 597 N N . VAL A 1 75 ? 6.868 -2.184 24.414 1.00 49.19 75 VAL A N 1
ATOM 598 C CA . VAL A 1 75 ? 7.132 -0.759 24.648 1.00 49.19 75 VAL A CA 1
ATOM 599 C C . VAL A 1 75 ? 6.280 0.097 23.713 1.00 49.19 75 VAL A C 1
ATOM 601 O O . VAL A 1 75 ? 6.416 0.102 22.495 1.00 49.19 75 VAL A O 1
ATOM 604 N N . VAL A 1 76 ? 5.344 0.766 24.375 1.00 60.72 76 VAL A N 1
ATOM 605 C CA . VAL A 1 76 ? 4.454 1.861 23.990 1.00 60.72 76 VAL A CA 1
ATOM 606 C C . VAL A 1 76 ? 5.077 2.875 23.012 1.00 60.72 76 VAL A C 1
ATOM 608 O O . VAL A 1 76 ? 6.179 3.364 23.240 1.00 60.72 76 VAL A O 1
ATOM 611 N N . GLY A 1 77 ? 4.310 3.280 21.992 1.00 41.59 77 GLY A N 1
ATOM 612 C CA . GLY A 1 77 ? 4.548 4.474 21.163 1.00 41.59 77 GLY A CA 1
ATOM 613 C C . GLY A 1 77 ? 3.520 4.590 20.026 1.00 41.59 77 GLY A C 1
ATOM 614 O O . GLY A 1 77 ? 3.110 3.560 19.506 1.00 41.59 77 GLY A O 1
ATOM 615 N N . PRO A 1 78 ? 3.014 5.789 19.683 1.00 52.78 78 PRO A N 1
ATOM 616 C CA . PRO A 1 78 ? 1.581 6.023 19.532 1.00 52.78 78 PRO A CA 1
ATOM 617 C C . PRO A 1 78 ? 1.011 5.686 18.154 1.00 52.78 78 PRO A C 1
ATOM 619 O O . PRO A 1 78 ? 1.602 5.944 17.107 1.00 52.78 78 PRO A O 1
ATOM 622 N N . ALA A 1 79 ? -0.225 5.197 18.199 1.00 42.78 79 ALA A N 1
ATOM 623 C CA . ALA A 1 79 ? -1.160 5.222 17.095 1.00 42.78 79 ALA A CA 1
ATOM 624 C C . ALA A 1 79 ? -1.268 6.633 16.486 1.00 42.78 79 ALA A C 1
ATOM 626 O O . ALA A 1 79 ? -1.514 7.592 17.223 1.00 42.78 79 ALA A O 1
ATOM 627 N N . PRO A 1 80 ? -1.238 6.781 15.153 1.00 53.31 80 PRO A N 1
ATOM 628 C CA . PRO A 1 80 ? -2.104 7.754 14.523 1.00 53.31 80 PRO A CA 1
ATOM 629 C C . PRO A 1 80 ? -3.538 7.208 14.595 1.00 53.31 80 PRO A C 1
ATOM 631 O O . PRO A 1 80 ? -3.932 6.339 13.817 1.00 53.31 80 PRO A O 1
ATOM 634 N N . ALA A 1 81 ? -4.304 7.709 15.566 1.00 42.22 81 ALA A N 1
ATOM 635 C CA . ALA A 1 81 ? -5.766 7.736 15.516 1.00 42.22 81 ALA A CA 1
ATOM 636 C C . ALA A 1 81 ? -6.202 8.230 14.113 1.00 42.22 81 ALA A C 1
ATOM 638 O O . ALA A 1 81 ? -5.694 9.250 13.653 1.00 42.22 81 ALA A O 1
ATOM 639 N N . SER A 1 82 ? -6.921 7.408 13.333 1.00 55.84 82 SER A N 1
ATOM 640 C CA . SER A 1 82 ? -8.403 7.343 13.233 1.00 55.84 82 SER A CA 1
ATOM 641 C C . SER A 1 82 ? -9.016 8.520 12.438 1.00 55.84 82 SER A C 1
ATOM 643 O O . SER A 1 82 ? -8.406 9.585 12.412 1.00 55.84 82 SER A O 1
ATOM 645 N N . PRO A 1 83 ? -10.168 8.365 11.733 1.00 55.06 83 PRO A N 1
ATOM 646 C CA . PRO A 1 83 ? -11.448 7.893 12.298 1.00 55.06 83 PRO A CA 1
ATOM 647 C C . PRO A 1 83 ? -12.166 6.790 11.474 1.00 55.06 83 PRO A C 1
ATOM 649 O O . PRO A 1 83 ? -12.139 6.804 10.248 1.00 55.06 83 PRO A O 1
ATOM 652 N N . THR A 1 84 ? -12.696 5.743 12.132 1.00 42.25 84 THR A N 1
ATOM 653 C CA . THR A 1 84 ? -14.142 5.564 12.466 1.00 42.25 84 THR A CA 1
ATOM 654 C C . THR A 1 84 ? -14.820 4.627 11.448 1.00 42.25 84 THR A C 1
ATOM 656 O O . THR A 1 84 ? -14.636 4.794 10.254 1.00 42.25 84 THR A O 1
ATOM 659 N N . ASP A 1 85 ? -15.580 3.588 11.789 1.00 38.94 85 ASP A N 1
ATOM 660 C CA . ASP A 1 85 ? -16.212 3.167 13.037 1.00 38.94 85 ASP A CA 1
ATOM 661 C C . ASP A 1 85 ? -16.493 1.657 12.975 1.00 38.94 85 ASP A C 1
ATOM 663 O O . ASP A 1 85 ? -16.764 1.135 11.899 1.00 38.94 85 ASP A O 1
ATOM 667 N N . SER A 1 86 ? -16.527 1.040 14.157 1.00 49.97 86 SER A N 1
ATOM 668 C CA . SER A 1 86 ? -17.511 0.036 14.588 1.00 49.97 86 SER A CA 1
ATOM 669 C C . SER A 1 86 ? -17.747 -1.256 13.795 1.00 49.97 86 SER A C 1
ATOM 671 O O . SER A 1 86 ? -18.026 -1.267 12.609 1.00 49.97 86 SER A O 1
ATOM 673 N N . ARG A 1 87 ? -17.888 -2.422 14.422 1.00 46.62 87 ARG A N 1
ATOM 674 C CA . ARG A 1 87 ? -17.633 -2.922 15.779 1.00 46.62 87 ARG A CA 1
ATOM 675 C C . ARG A 1 87 ? -18.120 -4.379 15.741 1.00 46.62 87 ARG A C 1
ATOM 677 O O . ARG A 1 87 ? -19.165 -4.640 15.160 1.00 46.62 87 ARG A O 1
ATOM 684 N N . ILE A 1 88 ? -17.420 -5.243 16.478 1.00 48.78 88 ILE A N 1
ATOM 685 C CA . ILE A 1 88 ? -17.929 -6.479 17.108 1.00 48.78 88 ILE A CA 1
ATOM 686 C C . ILE A 1 88 ? -18.121 -7.645 16.120 1.00 48.78 88 ILE A C 1
ATOM 688 O O . ILE A 1 88 ? -19.034 -7.676 15.309 1.00 48.78 88 ILE A O 1
ATOM 692 N N . ALA A 1 89 ? -17.153 -8.554 16.016 1.00 37.25 89 ALA A N 1
ATOM 693 C CA . ALA A 1 89 ? -16.792 -9.594 16.988 1.00 37.25 89 ALA A CA 1
ATOM 694 C C . ALA A 1 89 ? -17.885 -10.661 17.199 1.00 37.25 89 ALA A C 1
ATOM 696 O O . ALA A 1 89 ? -18.856 -10.467 17.916 1.00 37.25 89 ALA A O 1
ATOM 697 N N . CYS A 1 90 ? -17.661 -11.783 16.520 1.00 47.94 90 CYS A N 1
ATOM 698 C CA . CYS A 1 90 ? -17.527 -13.135 17.056 1.00 47.94 90 CYS A CA 1
ATOM 699 C C . CYS A 1 90 ? -18.410 -13.599 18.241 1.00 47.94 90 CYS A C 1
ATOM 701 O O . CYS A 1 90 ? -18.393 -13.021 19.323 1.00 47.94 90 CYS A O 1
ATOM 703 N N . THR A 1 91 ? -18.921 -14.827 18.066 1.00 37.91 91 THR A N 1
ATOM 704 C CA . THR A 1 91 ? -18.814 -15.945 19.033 1.00 37.91 91 THR A CA 1
ATOM 705 C C . THR A 1 91 ? -20.090 -16.369 19.779 1.00 37.91 91 THR A C 1
ATOM 707 O O . THR A 1 91 ? -20.359 -15.976 20.904 1.00 37.91 91 THR A O 1
ATOM 710 N N . SER A 1 92 ? -20.721 -17.385 19.177 1.00 47.56 92 SER A N 1
ATOM 711 C CA . SER A 1 92 ? -20.964 -18.725 19.746 1.00 47.56 92 SER A CA 1
ATOM 712 C C . SER A 1 92 ? -22.298 -19.106 20.399 1.00 47.56 92 SER A C 1
ATOM 714 O O . SER A 1 92 ? -22.889 -18.365 21.173 1.00 47.56 92 SER A O 1
ATOM 716 N N . VAL A 1 93 ? -22.577 -20.395 20.151 1.00 39.56 93 VAL A N 1
ATOM 717 C CA . VAL A 1 93 ? -23.244 -21.413 20.980 1.00 39.56 93 VAL A CA 1
ATOM 718 C C . VAL A 1 93 ? -24.732 -21.680 20.723 1.00 39.56 93 VAL A C 1
ATOM 720 O O . VAL A 1 93 ? -25.570 -20.797 20.806 1.00 39.56 93 VAL A O 1
ATOM 723 N N . ALA A 1 94 ? -24.972 -22.985 20.497 1.00 33.16 94 ALA A N 1
ATOM 724 C CA . ALA A 1 94 ? -26.194 -23.783 20.656 1.00 33.16 94 ALA A CA 1
ATOM 725 C C . ALA A 1 94 ? -27.390 -23.387 19.768 1.00 33.16 94 ALA A C 1
ATOM 727 O O . ALA A 1 94 ? -27.957 -22.316 19.898 1.00 33.16 94 ALA A O 1
ATOM 728 N N . ALA A 1 95 ? -27.802 -24.171 18.768 1.00 39.97 95 ALA A N 1
ATOM 729 C CA . ALA A 1 95 ? -28.351 -25.529 18.866 1.00 39.97 95 ALA A CA 1
ATOM 730 C C . ALA A 1 95 ? -29.435 -25.662 19.949 1.00 39.97 95 ALA A C 1
ATOM 732 O O . ALA A 1 95 ? -29.124 -26.045 21.071 1.00 39.97 95 ALA A O 1
ATOM 733 N N . ALA A 1 96 ? -30.689 -25.366 19.591 1.00 33.78 96 ALA A N 1
ATOM 734 C CA . ALA A 1 96 ? -31.855 -26.249 19.755 1.00 33.78 96 ALA A CA 1
ATOM 735 C C . ALA A 1 96 ? -33.176 -25.461 19.688 1.00 33.78 96 ALA A C 1
ATOM 737 O O . ALA A 1 96 ? -33.282 -24.394 20.279 1.00 33.78 96 ALA A O 1
ATOM 738 N N . ALA A 1 97 ? -34.163 -26.085 19.032 1.00 38.22 97 ALA A N 1
ATOM 739 C CA . ALA A 1 97 ? -35.606 -25.976 19.280 1.00 38.22 97 ALA A CA 1
ATOM 740 C C . ALA A 1 97 ? -36.247 -24.585 19.072 1.00 38.22 97 ALA A C 1
ATOM 742 O O . ALA A 1 97 ? -36.044 -23.650 19.829 1.00 38.22 97 ALA A O 1
ATOM 743 N N . GLU A 1 98 ? -36.937 -24.346 17.958 1.00 45.69 98 GLU A N 1
ATOM 744 C CA . GLU A 1 98 ? -38.317 -24.764 17.636 1.00 45.69 98 GLU A CA 1
ATOM 745 C C . GLU A 1 98 ? -39.273 -23.562 17.735 1.00 45.69 98 GLU A C 1
ATOM 747 O O . GLU A 1 98 ? -39.286 -22.823 18.711 1.00 45.69 98 GLU A O 1
ATOM 752 N N . SER A 1 99 ? -40.117 -23.437 16.707 1.00 51.59 99 SER A N 1
ATOM 753 C CA . SER A 1 99 ? -41.466 -22.861 16.785 1.00 51.59 99 SER A CA 1
ATOM 754 C C . SER A 1 99 ? -41.634 -21.333 16.932 1.00 51.59 99 SER A C 1
ATOM 756 O O . SER A 1 99 ? -41.828 -20.810 18.019 1.00 51.59 99 SER A O 1
ATOM 758 N N . GLY A 1 100 ? -41.802 -20.651 15.784 1.00 45.66 100 GLY A N 1
ATOM 759 C CA . GLY A 1 100 ? -42.934 -19.721 15.585 1.00 45.66 100 GLY A CA 1
ATOM 760 C C . GLY A 1 100 ? -42.698 -18.193 15.545 1.00 45.66 100 GLY A C 1
ATOM 761 O O . GLY A 1 100 ? -42.564 -17.589 16.593 1.00 45.66 100 GLY A O 1
ATOM 762 N N . ARG A 1 101 ? -42.887 -17.598 14.339 1.00 43.56 101 ARG A N 1
ATOM 763 C CA . ARG A 1 101 ? -43.509 -16.270 13.993 1.00 43.56 101 ARG A CA 1
ATOM 764 C C . ARG A 1 101 ? -42.924 -14.964 14.627 1.00 43.56 101 ARG A C 1
ATOM 766 O O . ARG A 1 101 ? -42.233 -15.036 15.626 1.00 43.56 101 ARG A O 1
ATOM 773 N N . PRO A 1 102 ? -43.327 -13.731 14.217 1.00 53.72 102 PRO A N 1
ATOM 774 C CA . PRO A 1 102 ? -43.466 -13.085 12.892 1.00 53.72 102 PRO A CA 1
ATOM 775 C C . PRO A 1 102 ? -42.730 -11.700 12.776 1.00 53.72 102 PRO A C 1
ATOM 777 O O . PRO A 1 102 ? -42.578 -10.999 13.766 1.00 53.72 102 PRO A O 1
ATOM 780 N N . GLY A 1 103 ? -42.396 -11.239 11.554 1.00 55.12 103 GLY A N 1
ATOM 781 C CA . GLY A 1 103 ? -42.297 -9.802 11.184 1.00 55.12 103 GLY A CA 1
ATOM 782 C C . GLY A 1 103 ? -40.937 -9.067 11.252 1.00 55.12 103 GLY A C 1
ATOM 783 O O . GLY A 1 103 ? -40.356 -8.941 12.320 1.00 55.12 103 GLY A O 1
ATOM 784 N N . LEU A 1 104 ? -40.498 -8.478 10.121 1.00 46.94 104 LEU A N 1
ATOM 785 C CA . LEU A 1 104 ? -39.795 -7.176 10.047 1.00 46.94 104 LEU A CA 1
ATOM 786 C C . LEU A 1 104 ? -39.695 -6.694 8.581 1.00 46.94 104 LEU A C 1
ATOM 788 O O . LEU A 1 104 ? -39.141 -7.389 7.731 1.00 46.94 104 LEU A O 1
ATOM 792 N N . ALA A 1 105 ? -40.251 -5.520 8.274 1.00 52.25 105 ALA A N 1
ATOM 793 C CA . ALA A 1 105 ? -40.153 -4.885 6.956 1.00 52.25 105 ALA A CA 1
ATOM 794 C C . ALA A 1 105 ? -38.777 -4.201 6.763 1.00 52.25 105 ALA A C 1
ATOM 796 O O . ALA A 1 105 ? -38.231 -3.669 7.731 1.00 52.25 105 ALA A O 1
ATOM 797 N N . PRO A 1 106 ? -38.207 -4.179 5.542 1.00 59.06 106 PRO A N 1
ATOM 798 C CA . PRO A 1 106 ? -36.917 -3.548 5.274 1.00 59.06 106 PRO A CA 1
ATOM 799 C C . PRO A 1 106 ? -37.043 -2.019 5.144 1.00 59.06 106 PRO A C 1
ATOM 801 O O . PRO A 1 106 ? -37.935 -1.509 4.471 1.00 59.06 106 PRO A O 1
ATOM 804 N N . ASN A 1 107 ? -36.127 -1.284 5.778 1.00 62.16 107 ASN A N 1
ATOM 805 C CA . ASN A 1 107 ? -36.019 0.176 5.712 1.00 62.16 107 ASN A CA 1
ATOM 806 C C . ASN A 1 107 ? -35.507 0.625 4.322 1.00 62.16 107 ASN A C 1
ATOM 808 O O . ASN A 1 107 ? -34.331 0.443 4.009 1.00 62.16 107 ASN A O 1
ATOM 812 N N . ILE A 1 108 ? -36.387 1.183 3.481 1.00 59.12 108 ILE A N 1
ATOM 813 C CA . ILE A 1 108 ? -36.103 1.537 2.073 1.00 59.12 108 ILE A CA 1
ATOM 814 C C . ILE A 1 108 ? -35.415 2.915 1.927 1.00 59.12 108 ILE A C 1
ATOM 816 O O . ILE A 1 108 ? -34.759 3.177 0.919 1.00 59.12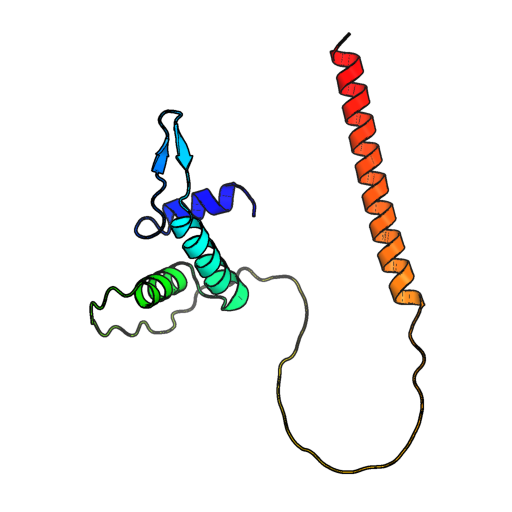 108 ILE A O 1
ATOM 820 N N . GLU A 1 109 ? -35.468 3.783 2.941 1.00 55.50 109 GLU A N 1
ATOM 821 C CA . GLU A 1 109 ? -34.996 5.178 2.845 1.00 55.50 109 GLU A CA 1
ATOM 822 C C . GLU A 1 109 ? -33.467 5.330 2.938 1.00 55.50 109 GLU A C 1
ATOM 824 O O . GLU A 1 109 ? -32.881 6.223 2.327 1.00 55.50 109 GLU A O 1
ATOM 829 N N . ALA A 1 110 ? -32.781 4.426 3.641 1.00 56.53 110 ALA A N 1
ATOM 830 C CA . ALA A 1 110 ? -31.322 4.484 3.760 1.00 56.53 110 ALA A CA 1
ATOM 831 C C . ALA A 1 110 ? -30.604 4.117 2.444 1.00 56.53 110 ALA A C 1
ATOM 833 O O . ALA A 1 110 ? -29.521 4.627 2.147 1.00 56.53 110 ALA A O 1
ATOM 834 N N . ALA A 1 111 ? -31.211 3.249 1.627 1.00 57.50 111 ALA A N 1
ATOM 835 C CA . ALA A 1 111 ? -30.619 2.784 0.374 1.00 57.50 111 ALA A CA 1
ATOM 836 C C . ALA A 1 111 ? -30.645 3.860 -0.730 1.00 57.50 111 ALA A C 1
ATOM 838 O O . ALA A 1 111 ? -29.718 3.941 -1.539 1.00 57.50 111 ALA A O 1
ATOM 839 N N . THR A 1 112 ? -31.662 4.727 -0.748 1.00 70.06 112 THR A N 1
ATOM 840 C CA . THR A 1 112 ? -31.812 5.788 -1.760 1.00 70.06 112 THR A CA 1
ATOM 841 C C . THR A 1 112 ? -30.856 6.959 -1.530 1.00 70.06 112 THR A C 1
ATOM 843 O O . THR A 1 112 ? -30.333 7.530 -2.492 1.00 70.06 112 THR A O 1
ATOM 846 N N . GLN A 1 113 ? -30.552 7.292 -0.272 1.00 76.38 113 GLN A N 1
ATOM 847 C CA . GLN A 1 113 ? -29.625 8.377 0.060 1.00 76.38 113 GLN A CA 1
ATOM 848 C C . GLN A 1 113 ? -28.182 8.049 -0.355 1.00 76.38 113 GLN A C 1
ATOM 850 O O . GLN A 1 113 ? -27.486 8.891 -0.931 1.00 76.38 113 GLN A O 1
ATOM 855 N N . ALA A 1 114 ? -27.757 6.799 -0.150 1.00 75.62 114 ALA A N 1
ATOM 856 C CA . ALA A 1 114 ? -26.449 6.318 -0.589 1.00 75.62 114 ALA A CA 1
ATOM 857 C C . ALA A 1 114 ? -26.312 6.325 -2.123 1.00 75.62 114 ALA A C 1
ATOM 859 O O . ALA A 1 114 ? -25.274 6.728 -2.656 1.00 75.62 114 ALA A O 1
ATOM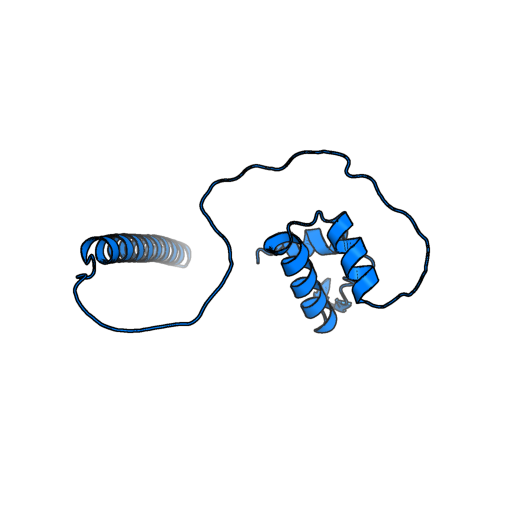 860 N N . GLU A 1 115 ? -27.367 5.931 -2.841 1.00 85.25 115 GLU A N 1
ATOM 861 C CA . GLU A 1 115 ? -27.374 5.924 -4.307 1.00 85.25 115 GLU A CA 1
ATOM 862 C C . GLU A 1 115 ? -27.359 7.349 -4.883 1.00 85.25 115 GLU A C 1
ATOM 864 O O . GLU A 1 115 ? -26.656 7.634 -5.855 1.00 85.25 115 GLU A O 1
ATOM 869 N N . THR A 1 116 ? -28.045 8.287 -4.227 1.00 89.56 116 THR A N 1
ATOM 870 C CA . THR A 1 116 ? -28.047 9.706 -4.612 1.00 89.56 116 THR A CA 1
ATOM 871 C C . THR A 1 116 ? -26.654 10.323 -4.491 1.00 89.56 116 THR A C 1
ATOM 873 O O . THR A 1 116 ? -26.175 10.953 -5.435 1.00 89.56 116 THR A O 1
ATOM 876 N N . LEU A 1 117 ? -25.953 10.087 -3.377 1.00 91.62 117 LEU A N 1
ATOM 877 C CA . LEU A 1 117 ? -24.585 10.580 -3.182 1.00 91.62 117 LEU A CA 1
ATOM 878 C C . LEU A 1 117 ? -23.597 9.962 -4.179 1.00 91.62 117 LEU A C 1
ATOM 880 O O . LEU A 1 117 ? -22.748 10.668 -4.730 1.00 91.62 117 LEU A O 1
ATOM 884 N N . ARG A 1 118 ? -23.722 8.660 -4.469 1.00 89.00 118 ARG A N 1
ATOM 885 C CA . ARG A 1 118 ? -22.897 7.992 -5.492 1.00 89.00 118 ARG A CA 1
ATOM 886 C C . ARG A 1 118 ? -23.113 8.594 -6.876 1.00 89.00 118 ARG A C 1
ATOM 888 O O . ARG A 1 118 ? -22.139 8.803 -7.601 1.00 89.00 118 ARG A O 1
ATOM 895 N N . ASN A 1 119 ? -24.358 8.885 -7.242 1.00 93.69 119 ASN A N 1
ATOM 896 C CA . ASN A 1 119 ? -24.680 9.484 -8.534 1.00 93.69 119 ASN A CA 1
ATOM 897 C C . ASN A 1 119 ? -24.222 10.947 -8.621 1.00 93.69 119 ASN A C 1
ATOM 899 O O . ASN A 1 119 ? -23.652 11.333 -9.642 1.00 93.69 119 ASN A O 1
ATOM 903 N N . ALA A 1 120 ? -24.350 11.721 -7.540 1.00 93.00 120 ALA A N 1
ATOM 904 C CA . ALA A 1 120 ? -23.823 13.083 -7.459 1.00 93.00 120 ALA A CA 1
ATOM 905 C C . ALA A 1 120 ? -22.298 13.117 -7.657 1.00 93.00 120 ALA A C 1
ATOM 907 O O . ALA A 1 120 ? -21.798 13.875 -8.488 1.00 93.00 120 ALA A O 1
ATOM 908 N N . LEU A 1 121 ? -21.558 12.230 -6.980 1.00 92.12 121 LEU A N 1
ATOM 909 C CA . LEU A 1 121 ? -20.105 12.129 -7.138 1.00 92.12 121 LEU A CA 1
ATOM 910 C C . LEU A 1 121 ? -19.714 11.718 -8.567 1.00 92.12 121 LEU A C 1
ATOM 912 O O . LEU A 1 121 ? -18.782 12.272 -9.149 1.00 92.12 121 LEU A O 1
ATOM 916 N N . ARG A 1 122 ? -20.442 10.763 -9.158 1.00 92.38 122 ARG A N 1
ATOM 917 C CA . ARG A 1 122 ? -20.209 10.308 -10.536 1.00 92.38 122 ARG A CA 1
ATOM 918 C C . ARG A 1 122 ? -20.441 11.428 -11.554 1.00 92.38 122 ARG A C 1
ATOM 920 O O . ARG A 1 122 ? -19.707 11.504 -12.536 1.00 92.38 122 ARG A O 1
ATOM 927 N N . ASN A 1 123 ? -21.431 12.286 -11.322 1.00 94.94 123 ASN A N 1
ATOM 928 C CA . ASN A 1 123 ? -21.719 13.429 -12.183 1.00 94.94 123 ASN A CA 1
ATOM 929 C C . ASN A 1 123 ? -20.667 14.531 -12.032 1.00 94.94 123 ASN A C 1
ATOM 931 O O . ASN A 1 123 ? -20.121 14.959 -13.042 1.00 94.94 123 ASN A O 1
ATOM 935 N N . ALA A 1 124 ? -20.279 14.886 -10.804 1.00 93.44 124 ALA A N 1
ATOM 936 C CA . ALA A 1 124 ? -19.219 15.869 -10.563 1.00 93.44 124 ALA A CA 1
ATOM 937 C C . ALA A 1 124 ? -17.884 15.462 -11.218 1.00 93.44 124 ALA A C 1
ATOM 939 O O . ALA A 1 124 ? -17.194 16.280 -11.821 1.00 93.44 124 ALA A O 1
ATOM 940 N N . LEU A 1 125 ? -17.535 14.171 -11.167 1.00 94.88 125 LEU A N 1
ATOM 941 C CA . LEU A 1 125 ? -16.349 13.648 -11.852 1.00 94.88 125 LEU A CA 1
ATOM 942 C C . LEU A 1 125 ? -16.469 13.693 -13.384 1.00 94.88 125 LEU A C 1
ATOM 944 O O . LEU A 1 125 ? -15.456 13.834 -14.071 1.00 94.88 125 LEU A O 1
ATOM 948 N N . ARG A 1 126 ? -17.685 13.563 -13.930 1.00 93.19 126 ARG A N 1
ATOM 949 C CA . ARG A 1 126 ? -17.935 13.700 -15.371 1.00 93.19 126 ARG A CA 1
ATOM 950 C C . ARG A 1 126 ? -17.765 15.154 -15.819 1.00 93.19 126 ARG A C 1
ATOM 952 O O . ARG A 1 126 ? -17.130 15.357 -16.849 1.00 93.19 126 ARG A O 1
ATOM 959 N N . ASP A 1 127 ? -18.234 16.112 -15.024 1.00 94.06 127 ASP A N 1
ATOM 960 C CA . ASP A 1 127 ? -18.080 17.548 -15.297 1.00 94.06 127 ASP A CA 1
ATOM 961 C C . ASP A 1 127 ? -16.615 17.984 -15.270 1.00 94.06 127 ASP A C 1
ATOM 963 O O . ASP A 1 127 ? -16.124 18.600 -16.213 1.00 94.06 127 ASP A O 1
ATOM 967 N N . VAL A 1 128 ? -15.858 17.585 -14.242 1.00 96.00 128 VAL A N 1
ATOM 968 C CA . VAL A 1 128 ? -14.415 17.887 -14.192 1.00 96.00 128 VAL A CA 1
ATOM 969 C C . VAL A 1 128 ? -13.698 17.309 -15.415 1.00 96.00 128 VAL A C 1
ATOM 971 O O . VAL A 1 128 ? -12.807 17.935 -15.988 1.00 96.00 128 VAL A O 1
ATOM 974 N N . ARG A 1 129 ? -14.099 16.113 -15.859 1.00 96.19 129 ARG A N 1
ATOM 975 C CA . ARG A 1 129 ? -13.541 15.505 -17.066 1.00 96.19 129 ARG A CA 1
ATOM 976 C C . ARG A 1 129 ? -13.905 16.293 -18.331 1.00 96.19 129 ARG A C 1
ATOM 978 O O . ARG A 1 129 ? -13.039 16.403 -19.195 1.00 96.19 129 ARG A O 1
ATOM 985 N N . SER A 1 130 ? -15.128 16.808 -18.479 1.00 94.50 130 SER A N 1
ATOM 986 C CA . SER A 1 130 ? -15.493 17.620 -19.650 1.00 94.50 130 SER A CA 1
ATOM 987 C C . SER A 1 130 ? -14.764 18.958 -19.677 1.00 94.50 130 SER A C 1
ATOM 989 O O . SER A 1 130 ? -14.270 19.333 -20.735 1.00 94.50 130 SER A O 1
ATOM 991 N N . GLU A 1 131 ? -14.599 19.616 -18.528 1.00 92.50 131 GLU A N 1
ATOM 992 C CA . GLU A 1 131 ? -13.820 20.857 -18.406 1.00 92.50 131 GLU A CA 1
ATOM 993 C C . GLU A 1 131 ? -12.373 20.655 -18.873 1.00 92.50 131 GLU A C 1
ATOM 995 O O . GLU A 1 131 ? -11.865 21.386 -19.722 1.00 92.50 131 GLU A O 1
ATOM 1000 N N . LEU A 1 132 ? -11.719 19.588 -18.404 1.00 93.31 132 LEU A N 1
ATOM 1001 C CA . LEU A 1 132 ? -10.347 19.273 -18.810 1.00 93.31 132 LEU A CA 1
ATOM 1002 C C . LEU A 1 132 ? -10.229 18.917 -20.297 1.00 93.31 132 LEU A C 1
ATOM 1004 O O . LEU A 1 132 ? -9.227 19.249 -20.930 1.00 93.31 132 LEU A O 1
ATOM 1008 N N . LEU A 1 133 ? -11.230 18.238 -20.863 1.00 89.12 133 LEU A N 1
ATOM 1009 C CA . LEU A 1 133 ? -11.267 17.935 -22.295 1.00 89.12 133 LEU A CA 1
ATOM 1010 C C . LEU A 1 133 ? -11.447 19.206 -23.13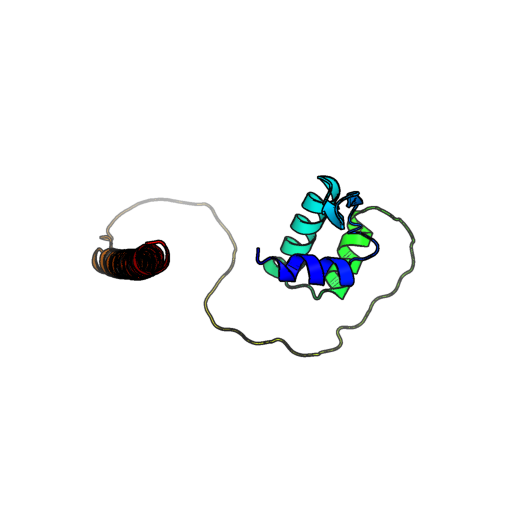4 1.00 89.12 133 LEU A C 1
ATOM 1012 O O . LEU A 1 133 ? -10.812 19.308 -24.179 1.00 89.12 133 LEU A O 1
ATOM 1016 N N . SER A 1 134 ? -12.244 20.162 -22.654 1.00 90.94 134 SER A N 1
ATOM 1017 C CA . SER A 1 134 ? -12.471 21.460 -23.299 1.00 90.94 134 SER A CA 1
ATOM 1018 C C . SER A 1 134 ? -11.205 22.326 -23.285 1.00 90.94 134 SER A C 1
ATOM 1020 O O . SER A 1 134 ? -10.789 22.849 -24.314 1.00 90.94 134 SER A O 1
ATOM 1022 N N . ILE A 1 135 ? -10.506 22.387 -22.143 1.00 91.69 135 ILE A N 1
ATOM 1023 C CA . ILE A 1 135 ? -9.213 23.085 -22.021 1.00 91.69 135 ILE A CA 1
ATOM 1024 C C . ILE A 1 135 ? -8.160 22.460 -22.943 1.00 91.69 135 ILE A C 1
ATOM 1026 O O . ILE A 1 135 ? -7.377 23.169 -23.572 1.00 91.69 135 ILE A O 1
ATOM 1030 N N . ARG A 1 136 ? -8.140 21.126 -23.040 1.00 90.44 136 ARG A N 1
ATOM 1031 C CA . ARG A 1 136 ? -7.233 20.407 -23.941 1.00 90.44 136 ARG A CA 1
ATOM 1032 C C . ARG A 1 136 ? -7.492 20.748 -25.410 1.00 90.44 136 ARG A C 1
ATOM 1034 O O . ARG A 1 136 ? -6.529 20.854 -26.158 1.00 90.44 136 ARG A O 1
ATOM 1041 N N . ASP A 1 137 ? -8.752 20.887 -25.810 1.00 90.00 137 ASP A N 1
ATOM 1042 C CA . ASP A 1 137 ? -9.134 21.242 -27.183 1.00 90.00 137 ASP A CA 1
ATOM 1043 C C . ASP A 1 137 ? -8.714 22.684 -27.522 1.00 90.00 137 ASP A C 1
ATOM 1045 O O . ASP A 1 137 ? -8.107 22.928 -28.559 1.00 90.00 137 ASP A O 1
ATOM 1049 N N . LEU A 1 138 ? -8.896 23.617 -26.578 1.00 87.44 138 LEU A N 1
ATOM 1050 C CA . LEU A 1 138 ? -8.487 25.024 -26.708 1.00 87.44 138 LEU A CA 1
ATOM 1051 C C . LEU A 1 138 ? -6.968 25.242 -26.812 1.00 87.44 138 LEU A C 1
ATOM 1053 O O . LEU A 1 138 ? -6.537 26.240 -27.379 1.00 87.44 138 LEU A O 1
ATOM 1057 N N . LEU A 1 139 ? -6.156 24.347 -26.243 1.00 79.44 139 LEU A N 1
ATOM 1058 C CA . LEU A 1 139 ? -4.687 24.415 -26.296 1.00 79.44 139 LEU A CA 1
ATOM 1059 C C . LEU A 1 139 ? -4.081 23.587 -27.442 1.00 79.44 139 LEU A C 1
ATOM 1061 O O . LEU A 1 139 ? -2.865 23.604 -27.625 1.00 79.44 139 LEU A O 1
ATOM 1065 N N . GLY A 1 140 ? -4.906 22.818 -28.158 1.00 65.94 140 GLY A N 1
ATOM 1066 C CA . GLY A 1 140 ? -4.489 21.903 -29.222 1.00 65.94 140 GLY A CA 1
ATOM 1067 C C . GLY A 1 140 ? -4.835 22.361 -30.642 1.00 65.94 140 GLY A C 1
ATOM 1068 O O . GLY A 1 140 ? -4.616 21.578 -31.567 1.00 65.94 140 GLY A O 1
ATOM 1069 N N . GLY A 1 141 ? -5.382 23.572 -30.802 1.00 51.59 141 GLY A N 1
ATOM 1070 C CA . GLY A 1 141 ? -5.703 24.215 -32.084 1.00 51.59 141 GLY A CA 1
ATOM 1071 C C . GLY A 1 141 ? -4.697 25.282 -32.492 1.00 51.59 141 GLY A C 1
ATOM 1072 O O . GLY A 1 141 ? -4.161 25.963 -31.589 1.00 51.59 141 GLY A O 1
#

Foldseek 3Di:
DDPVVVVVCCVLQVVQFPFDQDPVRDGHGDPSNVVLVVQLCCCCPVVVDDSVRSNVVSVVVVDPPPDDDDDDDDDDDDDPDDDDDDDDDDDDDDDDDDDDDDDDDDDPVVVVVVVVVVVVVVVVVVVVVVVVVVVVVVVVD

Secondary structure (DSSP, 8-state):
--HHHHHHHHHH-TTT---EE-TTS-EEPPHHHHHHHHHHHIIIIIS---HHHHHHHHHHHTT---------------------------------------------HHHHHHHHHHHHHHHHHHHHHHHHHHHHHHT--